Protein AF-A0A8J7T193-F1 (afdb_monomer_lite)

Structure (mmCIF, N/CA/C/O backbone):
data_AF-A0A8J7T193-F1
#
_entry.id   AF-A0A8J7T193-F1
#
loop_
_atom_site.group_PDB
_atom_site.id
_atom_site.type_symbol
_atom_site.label_atom_id
_atom_site.label_alt_id
_atom_site.label_comp_id
_atom_site.label_asym_id
_atom_site.label_entity_id
_atom_site.label_seq_id
_atom_site.pdbx_PDB_ins_code
_atom_site.Cartn_x
_atom_site.Cartn_y
_atom_site.Cartn_z
_atom_site.occupancy
_atom_site.B_iso_or_equiv
_atom_site.auth_seq_id
_atom_site.auth_comp_id
_atom_site.auth_asym_id
_atom_site.auth_atom_id
_atom_site.pdbx_PDB_model_num
ATOM 1 N N . MET A 1 1 ? 9.615 4.191 -10.741 1.00 49.38 1 MET A N 1
ATOM 2 C CA . MET A 1 1 ? 9.299 4.113 -12.181 1.00 49.38 1 MET A CA 1
ATOM 3 C C . MET A 1 1 ? 10.540 4.573 -12.931 1.00 49.38 1 MET A C 1
ATOM 5 O O . MET A 1 1 ? 10.843 5.760 -12.905 1.00 49.38 1 MET A O 1
ATOM 9 N N . ARG A 1 2 ? 11.355 3.643 -13.447 1.00 55.97 2 ARG A N 1
ATOM 10 C CA . ARG A 1 2 ? 12.516 4.002 -14.274 1.00 55.97 2 ARG A CA 1
ATOM 11 C C . ARG A 1 2 ? 11.979 4.309 -15.665 1.00 55.97 2 ARG A C 1
ATOM 13 O O . ARG A 1 2 ? 11.603 3.396 -16.384 1.00 55.97 2 ARG A O 1
ATOM 20 N N . ARG A 1 3 ? 11.864 5.594 -15.986 1.00 55.34 3 ARG A N 1
ATOM 21 C CA . ARG A 1 3 ? 11.418 6.052 -17.302 1.00 55.34 3 ARG A CA 1
ATOM 22 C C . ARG A 1 3 ? 12.463 5.643 -18.341 1.00 55.34 3 ARG A C 1
ATOM 24 O O . ARG A 1 3 ? 13.654 5.787 -18.070 1.00 55.34 3 ARG A O 1
ATOM 31 N N . LEU A 1 4 ? 12.032 5.178 -19.511 1.00 65.81 4 LEU A N 1
ATOM 32 C CA . LEU A 1 4 ? 12.920 5.033 -20.670 1.00 65.81 4 LEU A CA 1
ATOM 33 C C . LEU A 1 4 ? 13.574 6.395 -20.969 1.00 65.81 4 LEU A C 1
ATOM 35 O O . LEU A 1 4 ? 12.877 7.374 -21.250 1.00 65.81 4 LEU A O 1
ATOM 39 N N . ASP A 1 5 ? 14.900 6.471 -20.864 1.00 77.19 5 ASP A N 1
ATOM 40 C CA . ASP A 1 5 ? 15.654 7.687 -21.167 1.00 77.19 5 ASP A CA 1
ATOM 41 C C . ASP A 1 5 ? 15.919 7.830 -22.682 1.00 77.19 5 ASP A C 1
ATOM 43 O O . ASP A 1 5 ? 15.510 7.005 -23.507 1.00 77.19 5 ASP A O 1
ATOM 47 N N . LEU A 1 6 ? 16.581 8.921 -23.077 1.00 79.38 6 LEU A N 1
ATOM 48 C CA . LEU A 1 6 ? 16.914 9.195 -24.478 1.00 79.38 6 LEU A CA 1
ATOM 49 C C . LEU A 1 6 ? 17.781 8.085 -25.101 1.00 79.38 6 LEU A C 1
ATOM 51 O O . LEU A 1 6 ? 17.614 7.775 -26.282 1.00 79.38 6 LEU A O 1
ATOM 55 N N . ALA A 1 7 ? 18.660 7.464 -24.310 1.00 79.62 7 ALA A N 1
ATOM 56 C CA . ALA A 1 7 ? 19.506 6.368 -24.760 1.00 79.62 7 ALA A CA 1
ATOM 57 C C . ALA A 1 7 ? 18.659 5.132 -25.079 1.00 79.62 7 ALA A C 1
ATOM 59 O O . ALA A 1 7 ? 18.864 4.488 -26.107 1.00 79.62 7 ALA A O 1
ATOM 60 N N . ALA A 1 8 ? 17.633 4.859 -24.273 1.00 79.31 8 ALA A N 1
ATOM 61 C CA . ALA A 1 8 ? 16.718 3.759 -24.532 1.00 79.31 8 ALA A CA 1
ATOM 62 C C . ALA A 1 8 ? 15.856 3.975 -25.793 1.00 79.31 8 ALA A C 1
ATOM 64 O O . ALA A 1 8 ? 15.586 3.029 -26.536 1.00 79.31 8 ALA A O 1
ATOM 65 N N . ARG A 1 9 ? 15.470 5.227 -26.091 1.00 79.81 9 ARG A N 1
ATOM 66 C CA . ARG A 1 9 ? 14.755 5.577 -27.337 1.00 79.81 9 ARG A CA 1
ATOM 67 C C . ARG A 1 9 ? 15.628 5.373 -28.575 1.00 79.81 9 ARG A C 1
ATOM 69 O O . ARG A 1 9 ? 15.155 4.802 -29.555 1.00 79.81 9 ARG A O 1
ATOM 76 N N . LEU A 1 10 ? 16.889 5.806 -28.520 1.00 85.06 10 LEU A N 1
ATOM 77 C CA . LEU A 1 10 ? 17.858 5.592 -29.599 1.00 85.06 10 LEU A CA 1
ATOM 78 C C . LEU A 1 10 ? 18.164 4.102 -29.789 1.00 85.06 10 LEU A C 1
ATOM 80 O O . LEU A 1 10 ? 18.178 3.625 -30.919 1.00 85.06 10 LEU A O 1
ATOM 84 N N . GLY A 1 11 ? 18.311 3.350 -28.696 1.00 85.62 11 GLY A N 1
ATOM 85 C CA . GLY A 1 11 ? 18.467 1.897 -28.740 1.00 85.62 11 GLY A CA 1
ATOM 86 C C . GLY A 1 11 ? 17.304 1.209 -29.457 1.00 85.62 11 GLY A C 1
ATOM 87 O O . GLY A 1 11 ? 17.532 0.392 -30.344 1.00 85.62 11 GLY A O 1
ATOM 88 N N . ASN A 1 12 ? 16.055 1.576 -29.155 1.00 86.12 12 ASN A N 1
ATOM 89 C CA . ASN A 1 12 ? 14.888 1.021 -29.850 1.00 86.12 12 ASN A CA 1
ATOM 90 C C . ASN A 1 12 ? 14.822 1.391 -31.335 1.00 86.12 12 ASN A C 1
ATOM 92 O O . ASN A 1 12 ? 14.458 0.540 -32.144 1.00 86.12 12 ASN A O 1
ATOM 96 N N . ALA A 1 13 ? 15.218 2.611 -31.710 1.00 84.31 13 ALA A N 1
ATOM 97 C CA . ALA A 1 13 ? 15.315 3.010 -33.117 1.00 84.31 13 ALA A CA 1
ATOM 98 C C . ALA A 1 13 ? 16.365 2.188 -33.892 1.00 84.31 13 ALA A C 1
ATOM 100 O O . ALA A 1 13 ? 16.205 1.960 -35.087 1.00 84.31 13 ALA A O 1
ATOM 101 N N . LEU A 1 14 ? 17.402 1.704 -33.201 1.00 88.81 14 LEU A N 1
ATOM 102 C CA . LEU A 1 14 ? 18.443 0.822 -33.738 1.00 88.81 14 LEU A CA 1
ATOM 103 C C . LEU A 1 14 ? 18.130 -0.680 -33.562 1.00 88.81 14 LEU A C 1
ATOM 105 O O . LEU A 1 14 ? 18.979 -1.515 -33.860 1.00 88.81 14 LEU A O 1
ATOM 109 N N . GLY A 1 15 ? 16.931 -1.043 -33.090 1.00 83.25 15 GLY A N 1
ATOM 110 C CA . GLY A 1 15 ? 16.494 -2.440 -32.964 1.00 83.25 15 GLY A CA 1
ATOM 111 C C . GLY A 1 15 ? 16.864 -3.148 -31.654 1.00 83.25 15 GLY A C 1
ATOM 112 O O . GLY A 1 15 ? 16.706 -4.361 -31.565 1.00 83.25 15 GLY A O 1
ATOM 113 N N . ALA A 1 16 ? 17.310 -2.431 -30.616 1.00 84.25 16 ALA A N 1
ATOM 114 C CA . ALA A 1 16 ? 17.739 -3.020 -29.338 1.00 84.25 16 ALA A CA 1
ATOM 115 C C . ALA A 1 16 ? 16.607 -3.642 -28.489 1.00 84.25 16 ALA A C 1
ATOM 117 O O . ALA A 1 16 ? 16.892 -4.338 -27.518 1.00 84.25 16 ALA A O 1
ATOM 118 N N . GLY A 1 17 ? 15.331 -3.397 -28.816 1.00 80.75 17 GLY A N 1
ATOM 119 C CA . GLY A 1 17 ? 14.190 -4.058 -28.163 1.00 80.75 17 GLY A CA 1
ATOM 120 C C . GLY A 1 17 ? 14.033 -3.770 -26.662 1.00 80.75 17 GLY A C 1
ATOM 121 O O . GLY A 1 17 ? 13.479 -4.593 -25.933 1.00 80.75 17 GLY A O 1
ATOM 122 N N . LEU A 1 18 ? 14.507 -2.618 -26.190 1.00 78.12 18 LEU A N 1
ATOM 123 C CA . LEU A 1 18 ? 14.418 -2.178 -24.800 1.00 78.12 18 LEU A CA 1
ATOM 124 C C . LEU A 1 18 ? 12.952 -1.927 -24.420 1.00 78.12 18 LEU A C 1
ATOM 126 O O . LEU A 1 18 ? 12.295 -1.029 -24.952 1.00 78.12 18 LEU A O 1
ATOM 130 N N . ARG A 1 19 ? 12.432 -2.720 -23.482 1.00 71.50 19 ARG A N 1
ATOM 131 C CA . ARG A 1 19 ? 11.069 -2.579 -22.954 1.00 71.50 19 ARG A CA 1
ATOM 132 C C . ARG A 1 19 ? 11.100 -1.852 -21.618 1.00 71.50 19 ARG A C 1
ATOM 134 O O . ARG A 1 19 ? 12.009 -2.056 -20.820 1.00 71.50 19 ARG A O 1
ATOM 141 N N . GLU A 1 20 ? 10.100 -1.009 -21.381 1.00 72.25 20 GLU A N 1
ATOM 142 C CA . GLU A 1 20 ? 9.901 -0.417 -20.061 1.00 72.25 20 GLU A CA 1
ATOM 143 C C . GLU A 1 20 ? 9.498 -1.526 -19.085 1.00 72.25 20 GLU A C 1
ATOM 145 O O . GLU A 1 20 ? 8.547 -2.272 -19.333 1.00 72.25 20 GLU A O 1
ATOM 150 N N . GLU A 1 21 ? 10.239 -1.664 -17.990 1.00 72.44 21 GLU A N 1
ATOM 151 C CA . GLU A 1 21 ? 9.913 -2.640 -16.959 1.00 72.44 21 GLU A CA 1
ATOM 152 C C . GLU A 1 21 ? 8.789 -2.079 -16.080 1.00 72.44 21 GLU A C 1
ATOM 154 O O . GLU A 1 21 ? 8.983 -1.170 -15.265 1.00 72.44 21 GLU A O 1
ATOM 15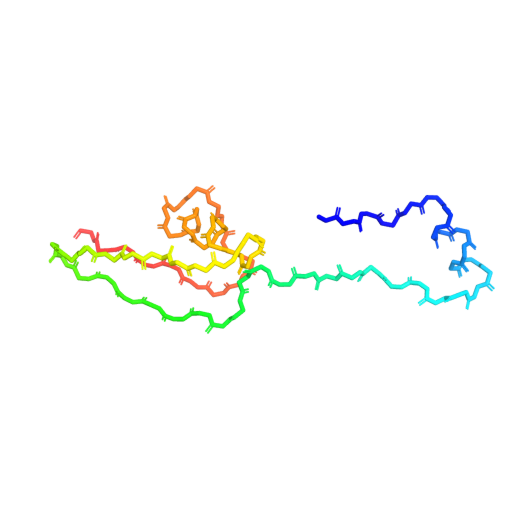9 N N . VAL A 1 22 ? 7.579 -2.601 -16.278 1.00 78.62 22 VAL A N 1
ATOM 160 C CA . VAL A 1 22 ? 6.417 -2.238 -15.466 1.00 78.62 22 VAL A CA 1
ATOM 161 C C . VAL A 1 22 ? 6.403 -3.111 -14.217 1.00 78.62 22 VAL A C 1
ATOM 163 O O . VAL A 1 22 ? 6.061 -4.290 -14.272 1.00 78.62 22 VAL A O 1
ATOM 166 N N . VAL A 1 23 ? 6.744 -2.519 -13.074 1.00 84.06 23 VAL A N 1
ATOM 167 C CA . VAL A 1 23 ? 6.647 -3.193 -11.774 1.00 84.06 23 VAL A CA 1
ATOM 168 C C . VAL A 1 23 ? 5.229 -3.062 -11.228 1.00 84.06 23 VAL A C 1
ATOM 170 O O . VAL A 1 23 ? 4.712 -1.953 -11.070 1.00 84.06 23 VAL A O 1
ATOM 173 N N . ARG A 1 24 ? 4.614 -4.194 -10.880 1.00 89.75 24 ARG A N 1
ATOM 174 C CA . ARG A 1 24 ? 3.344 -4.229 -10.147 1.00 89.75 24 ARG A CA 1
ATOM 175 C C . ARG A 1 24 ? 3.622 -4.091 -8.656 1.00 89.75 24 ARG A C 1
ATOM 177 O O . ARG A 1 24 ? 4.059 -5.035 -8.012 1.00 89.75 24 ARG A O 1
ATOM 184 N N . ALA A 1 25 ? 3.387 -2.900 -8.109 1.00 92.44 25 ALA A N 1
ATOM 185 C CA . ALA A 1 25 ? 3.582 -2.649 -6.678 1.00 92.44 25 ALA A CA 1
ATOM 186 C C . ALA A 1 25 ? 2.568 -3.397 -5.794 1.00 92.44 25 ALA A C 1
ATOM 188 O O . ALA A 1 25 ? 2.843 -3.651 -4.629 1.00 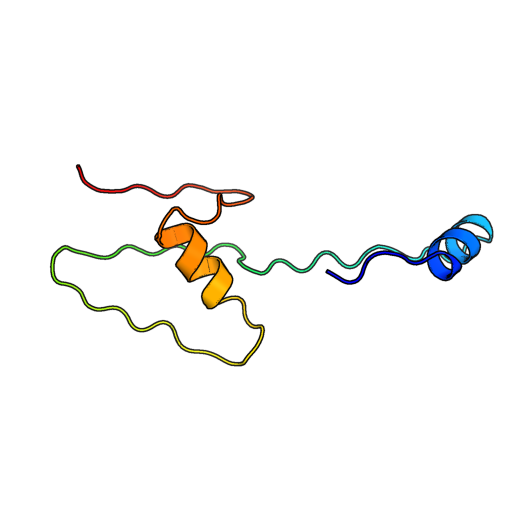92.44 25 ALA A O 1
ATOM 189 N N . VAL A 1 26 ? 1.395 -3.719 -6.340 1.00 94.12 26 VAL A N 1
ATOM 190 C CA . VAL A 1 26 ? 0.372 -4.559 -5.714 1.00 94.12 26 VAL A CA 1
ATOM 191 C C . VAL A 1 26 ? -0.124 -5.506 -6.800 1.00 94.12 26 VAL A C 1
ATOM 193 O O . VAL A 1 26 ? -0.459 -5.045 -7.891 1.00 94.12 26 VAL A O 1
ATOM 196 N N . ASP A 1 27 ? -0.150 -6.807 -6.521 1.00 94.38 27 ASP A N 1
ATOM 197 C CA . ASP A 1 27 ? -0.549 -7.830 -7.491 1.00 94.38 27 ASP A CA 1
ATOM 198 C C . ASP A 1 27 ? -1.484 -8.840 -6.820 1.00 94.38 27 ASP A C 1
ATOM 200 O O . ASP A 1 27 ? -1.072 -9.584 -5.934 1.00 94.38 27 ASP A O 1
ATOM 204 N N . GLY A 1 28 ? -2.767 -8.813 -7.190 1.00 93.50 28 GLY A N 1
ATOM 205 C CA . GLY A 1 28 ? -3.751 -9.809 -6.748 1.00 93.50 28 GLY A CA 1
ATOM 206 C C . GLY A 1 28 ? -4.028 -9.878 -5.238 1.00 93.50 28 GLY A C 1
ATOM 207 O O . GLY A 1 28 ? -4.388 -10.942 -4.743 1.00 93.50 28 GLY A O 1
ATOM 208 N N . VAL A 1 29 ? -3.871 -8.782 -4.490 1.00 95.62 29 VAL A N 1
ATOM 209 C CA . VAL A 1 29 ? -4.121 -8.776 -3.036 1.00 95.62 29 VAL A CA 1
ATOM 210 C C . VAL A 1 29 ? -5.621 -8.720 -2.736 1.00 95.62 29 VAL A C 1
ATOM 212 O O . VAL A 1 29 ? -6.322 -7.843 -3.234 1.00 95.62 29 VAL A O 1
ATOM 215 N N . SER A 1 30 ? -6.094 -9.618 -1.868 1.00 96.44 30 SER A N 1
ATOM 216 C CA . SER A 1 30 ? -7.439 -9.585 -1.277 1.00 96.44 30 SER A CA 1
ATOM 217 C C . SER A 1 30 ? -7.320 -9.489 0.239 1.00 96.44 30 SER A C 1
ATOM 219 O O . SER A 1 30 ? -6.595 -10.277 0.845 1.00 96.44 30 SER A O 1
ATOM 221 N N . LEU A 1 31 ? -8.005 -8.520 0.844 1.00 95.19 31 LEU A N 1
ATOM 222 C CA . LEU A 1 31 ? -8.009 -8.309 2.290 1.00 95.19 31 LEU A CA 1
ATOM 223 C C . LEU A 1 31 ? -9.371 -7.774 2.750 1.00 95.19 31 LEU A C 1
ATOM 225 O O . LEU A 1 31 ? -10.025 -7.035 2.015 1.00 95.19 31 LEU A O 1
ATOM 229 N N . ALA A 1 32 ? -9.769 -8.133 3.965 1.00 96.00 32 ALA A N 1
ATOM 230 C CA . ALA A 1 32 ? -10.908 -7.565 4.678 1.00 96.00 32 ALA A CA 1
ATOM 231 C C . ALA A 1 32 ? -10.421 -7.144 6.067 1.00 96.00 32 ALA A C 1
ATOM 233 O O . ALA A 1 32 ? -9.564 -7.821 6.631 1.00 96.00 32 ALA A O 1
ATOM 234 N N . VAL A 1 33 ? -10.921 -6.014 6.564 1.00 95.12 33 VAL A N 1
ATOM 235 C CA . VAL A 1 33 ? -10.635 -5.517 7.914 1.00 95.12 33 VAL A CA 1
ATOM 236 C C . VAL A 1 33 ? -11.971 -5.280 8.596 1.00 95.12 33 VAL A C 1
ATOM 238 O O . VAL A 1 33 ? -12.811 -4.542 8.070 1.00 95.12 33 VAL A O 1
ATOM 241 N N . GLU A 1 34 ? -12.183 -5.941 9.726 1.00 95.88 34 GLU A N 1
ATOM 242 C CA . GLU A 1 34 ? -13.417 -5.827 10.500 1.00 95.88 34 GLU A CA 1
ATOM 243 C C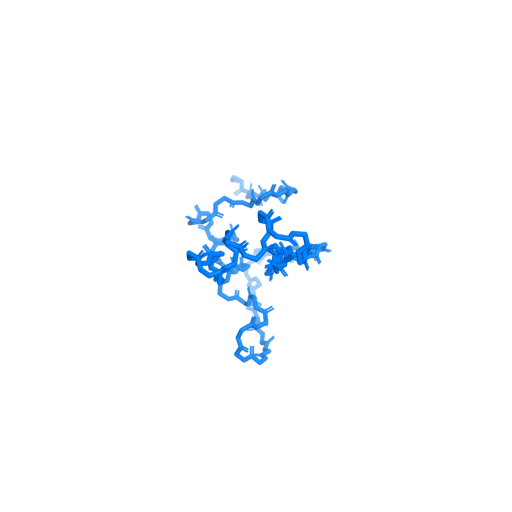 . GLU A 1 34 ? -13.398 -4.608 11.435 1.00 95.88 34 GLU A C 1
ATOM 245 O O . GLU A 1 34 ? -12.361 -3.999 11.710 1.00 95.88 34 GLU A O 1
ATOM 250 N N . GLU A 1 35 ? -14.574 -4.223 11.933 1.00 95.00 35 GLU A N 1
ATOM 251 C CA . GLU A 1 35 ? -14.687 -3.118 12.885 1.00 95.00 35 GLU A CA 1
ATOM 252 C C . GLU A 1 35 ? -13.920 -3.434 14.180 1.00 95.00 35 GLU A C 1
ATOM 254 O O . GLU A 1 35 ? -14.088 -4.493 14.784 1.00 95.00 35 GLU A O 1
ATOM 259 N N . GLY A 1 36 ? -13.055 -2.506 14.600 1.00 96.25 36 GLY A N 1
ATOM 260 C CA . GLY A 1 36 ? -12.192 -2.675 15.773 1.00 96.25 36 GLY A CA 1
ATOM 261 C C . GLY A 1 36 ? -10.948 -3.542 15.542 1.00 96.25 36 GLY A C 1
ATOM 262 O O . GLY A 1 36 ? -10.133 -3.671 16.457 1.00 96.25 36 GLY A O 1
ATOM 263 N N . GLU A 1 37 ? -10.757 -4.106 14.346 1.00 97.31 37 GLU A N 1
ATOM 264 C CA . GLU A 1 37 ? -9.561 -4.876 14.011 1.00 97.31 37 GLU A CA 1
ATOM 265 C C . GLU A 1 37 ? -8.350 -3.962 13.771 1.00 97.31 37 GLU A C 1
ATOM 267 O O . GLU A 1 37 ? -8.432 -2.924 13.110 1.00 97.31 37 GLU A O 1
ATOM 272 N N . VAL A 1 38 ? -7.186 -4.374 14.282 1.00 95.75 38 VAL A N 1
ATOM 273 C CA . VAL A 1 38 ? -5.907 -3.705 14.023 1.00 95.75 38 VAL A CA 1
ATOM 274 C C . VAL A 1 38 ? -5.024 -4.622 13.187 1.00 95.75 38 VAL A C 1
ATOM 276 O O . VAL A 1 38 ? -4.573 -5.663 13.659 1.00 95.75 38 VAL A O 1
ATOM 279 N N . VAL A 1 39 ? -4.727 -4.200 11.956 1.00 95.69 39 VAL A N 1
ATOM 280 C CA . VAL A 1 39 ? -3.893 -4.954 11.011 1.00 95.69 39 VAL A CA 1
ATOM 281 C C . VAL A 1 39 ? -2.539 -4.272 10.819 1.00 95.69 39 VAL A C 1
ATOM 283 O O . VAL A 1 39 ? -2.458 -3.091 10.480 1.00 95.69 39 VAL A O 1
ATOM 286 N N . GLY A 1 40 ? -1.457 -5.033 10.996 1.00 96.19 40 GLY A N 1
ATOM 287 C CA . GLY A 1 40 ? -0.092 -4.594 10.709 1.00 96.19 40 GLY A CA 1
ATOM 288 C C . GLY A 1 40 ? 0.401 -5.101 9.353 1.00 96.19 40 GLY A C 1
ATOM 289 O O . GLY A 1 40 ? 0.510 -6.307 9.147 1.00 96.19 40 GLY A O 1
ATOM 290 N N . LEU A 1 41 ? 0.758 -4.193 8.440 1.00 96.25 41 LEU A N 1
ATOM 291 C CA . LEU A 1 41 ? 1.336 -4.543 7.138 1.00 96.25 41 LEU A CA 1
ATOM 292 C C . LEU A 1 41 ? 2.870 -4.440 7.169 1.00 96.25 41 LEU A C 1
ATOM 294 O O . LEU A 1 41 ? 3.426 -3.341 7.199 1.00 96.25 41 LEU A O 1
ATOM 298 N N . VAL A 1 42 ? 3.557 -5.582 7.122 1.00 96.62 42 VAL A N 1
ATOM 299 C CA . VAL A 1 42 ? 5.025 -5.685 7.234 1.00 96.62 42 VAL A CA 1
ATOM 300 C C . VAL A 1 42 ? 5.674 -6.256 5.970 1.00 96.62 42 VAL A C 1
ATOM 302 O O . VAL A 1 42 ? 5.007 -6.837 5.120 1.00 96.62 42 VAL A O 1
ATOM 305 N N . GLY A 1 43 ? 6.985 -6.045 5.816 1.00 95.62 43 GLY A N 1
ATOM 306 C CA . GLY A 1 43 ? 7.765 -6.498 4.656 1.00 95.62 43 GLY A CA 1
ATOM 307 C C . GLY A 1 43 ? 8.918 -5.556 4.298 1.00 95.62 43 GLY A C 1
ATOM 308 O O . GLY A 1 43 ? 8.970 -4.414 4.762 1.00 95.62 43 GLY A O 1
ATOM 309 N N . GLU A 1 44 ? 9.828 -6.010 3.439 1.00 97.62 44 GLU A N 1
ATOM 310 C CA . GLU A 1 44 ? 11.042 -5.283 3.034 1.00 97.62 44 GLU A CA 1
ATOM 311 C C . GLU A 1 44 ? 10.767 -3.942 2.336 1.00 97.62 44 GLU A C 1
ATOM 313 O O . GLU A 1 44 ? 9.682 -3.689 1.805 1.00 97.62 44 GLU A O 1
ATOM 318 N N . SER A 1 45 ? 11.748 -3.038 2.334 1.00 95.75 45 SER A N 1
ATOM 319 C CA . SER A 1 45 ? 11.623 -1.768 1.609 1.00 95.75 45 SER A CA 1
ATOM 320 C C . SER A 1 45 ? 11.345 -2.016 0.120 1.00 95.75 45 SER A C 1
ATOM 322 O O . SER A 1 45 ? 11.971 -2.865 -0.502 1.00 95.75 45 SER A O 1
ATOM 324 N N . GLY A 1 46 ? 10.385 -1.287 -0.456 1.00 93.19 46 GLY A N 1
ATOM 325 C CA . GLY A 1 46 ? 10.032 -1.414 -1.876 1.00 93.19 46 GLY A CA 1
ATOM 326 C C . GLY A 1 46 ? 9.020 -2.510 -2.234 1.00 93.19 46 GLY A C 1
ATOM 327 O O . GLY A 1 46 ? 8.522 -2.487 -3.353 1.00 93.19 46 GLY A O 1
ATOM 328 N N . CYS A 1 47 ? 8.610 -3.389 -1.310 1.00 93.94 47 CYS A N 1
ATOM 329 C CA . CYS A 1 47 ? 7.664 -4.475 -1.627 1.00 93.94 47 CYS A CA 1
ATOM 330 C C . CYS A 1 47 ? 6.193 -4.047 -1.836 1.00 93.94 47 CYS A C 1
ATOM 332 O O . CYS A 1 47 ? 5.331 -4.899 -2.008 1.00 93.94 47 CYS A O 1
ATOM 334 N N . GLY A 1 48 ? 5.880 -2.744 -1.789 1.00 95.81 48 GLY A N 1
ATOM 335 C CA . GLY A 1 48 ? 4.535 -2.233 -2.099 1.00 95.81 48 GLY A CA 1
ATOM 336 C C . GLY A 1 48 ? 3.645 -1.847 -0.912 1.00 95.81 48 GLY A C 1
ATOM 337 O O . GLY A 1 48 ? 2.560 -1.313 -1.132 1.00 95.81 48 GLY A O 1
ATOM 338 N N . LYS A 1 49 ? 4.100 -2.005 0.341 1.00 97.69 49 LYS A N 1
ATOM 339 C CA . LYS A 1 49 ? 3.301 -1.714 1.558 1.00 97.69 49 LYS A CA 1
ATOM 340 C C . LYS A 1 49 ? 2.639 -0.337 1.564 1.00 97.69 49 LYS A C 1
ATOM 342 O O . LYS A 1 49 ? 1.431 -0.230 1.729 1.00 97.69 49 LYS A O 1
ATOM 347 N N . SER A 1 50 ? 3.419 0.728 1.371 1.00 97.25 50 SER A N 1
ATOM 348 C CA . SER A 1 50 ? 2.887 2.098 1.382 1.00 97.25 50 SER A CA 1
ATOM 349 C C . SER A 1 50 ? 1.972 2.373 0.189 1.00 97.25 50 SER A C 1
ATOM 351 O O . SER A 1 50 ? 1.099 3.228 0.286 1.00 97.25 50 SER A O 1
ATOM 353 N N . THR A 1 51 ? 2.153 1.661 -0.926 1.00 97.25 51 THR A N 1
ATOM 354 C CA . THR A 1 51 ? 1.245 1.740 -2.076 1.00 97.25 51 THR A CA 1
ATOM 355 C C . THR A 1 51 ? -0.097 1.111 -1.723 1.00 97.25 51 THR A C 1
ATOM 357 O O . THR A 1 51 ? -1.117 1.781 -1.856 1.00 97.25 51 THR A O 1
ATOM 360 N N . LEU A 1 52 ? -0.098 -0.115 -1.187 1.00 97.44 52 LEU A N 1
ATOM 361 C CA . LEU A 1 52 ? -1.314 -0.783 -0.719 1.00 97.44 52 LEU A CA 1
ATOM 362 C C . LEU A 1 52 ? -2.020 0.032 0.373 1.00 97.44 52 LEU A C 1
ATOM 364 O O . LEU A 1 52 ? -3.215 0.275 0.271 1.00 97.44 52 LEU A O 1
ATOM 368 N N . GLY A 1 53 ? -1.283 0.534 1.368 1.00 97.12 53 GLY A N 1
ATO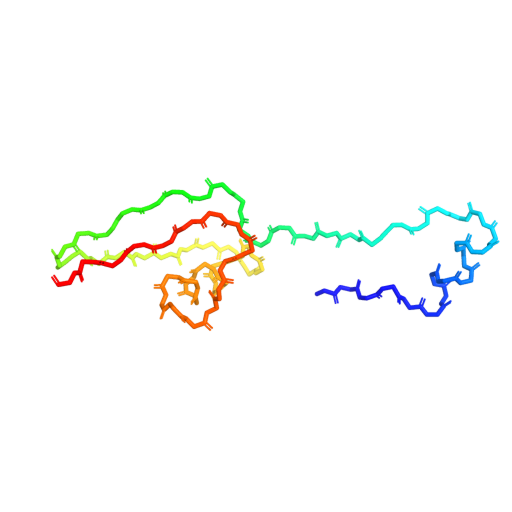M 369 C CA . GLY A 1 53 ? -1.845 1.354 2.444 1.00 97.12 53 GLY A CA 1
ATOM 370 C C . GLY A 1 53 ? -2.507 2.643 1.943 1.00 97.12 53 GLY A C 1
ATOM 371 O O . GLY A 1 53 ? -3.587 2.994 2.405 1.00 97.12 53 GLY A O 1
ATOM 372 N N . ARG A 1 54 ? -1.919 3.326 0.950 1.00 97.69 54 ARG A N 1
ATOM 373 C CA . ARG A 1 54 ? -2.542 4.507 0.321 1.00 97.69 54 ARG A CA 1
ATOM 374 C C . ARG A 1 54 ? -3.789 4.157 -0.488 1.00 97.69 54 ARG A C 1
ATOM 376 O O . ARG A 1 54 ? -4.702 4.975 -0.528 1.00 97.69 54 ARG A O 1
ATOM 383 N N . ILE A 1 55 ? -3.827 2.978 -1.115 1.00 97.69 55 ILE A N 1
ATOM 384 C CA . ILE A 1 55 ? -5.020 2.475 -1.811 1.00 97.69 55 ILE A CA 1
ATOM 385 C C . ILE A 1 55 ? -6.141 2.211 -0.807 1.00 97.69 55 ILE A C 1
ATOM 387 O O . ILE A 1 55 ? -7.241 2.726 -0.973 1.00 97.69 55 ILE A O 1
ATOM 391 N N . VAL A 1 56 ? -5.844 1.488 0.277 1.00 96.19 56 VAL A N 1
ATOM 392 C CA . VAL A 1 56 ? -6.812 1.201 1.347 1.00 96.19 56 VAL A CA 1
ATOM 393 C C . VAL A 1 56 ? -7.308 2.487 2.013 1.00 96.19 56 VAL A C 1
ATOM 395 O O . VAL A 1 56 ? -8.490 2.599 2.305 1.00 96.19 56 VAL A O 1
ATOM 398 N N . ALA A 1 57 ? -6.451 3.493 2.193 1.00 95.56 57 ALA A N 1
ATOM 399 C CA . ALA A 1 57 ? -6.837 4.791 2.753 1.00 95.56 57 ALA A CA 1
ATOM 400 C C . ALA A 1 57 ? -7.599 5.712 1.774 1.00 95.56 57 ALA A C 1
ATOM 402 O O . ALA A 1 57 ? -7.929 6.836 2.143 1.00 95.56 57 ALA A O 1
ATOM 403 N N . GLY A 1 58 ? -7.826 5.297 0.522 1.00 96.00 58 GLY A N 1
ATOM 404 C CA . GLY A 1 58 ? -8.511 6.111 -0.491 1.00 96.00 58 GLY A CA 1
ATOM 405 C C . GLY A 1 58 ? -7.679 7.276 -1.047 1.00 96.00 58 GLY A C 1
ATOM 406 O O . GLY A 1 58 ? -8.197 8.122 -1.768 1.00 96.00 58 GLY A O 1
ATOM 407 N N . ILE A 1 59 ? -6.380 7.328 -0.736 1.00 98.06 59 ILE A N 1
ATOM 408 C CA . ILE A 1 59 ? -5.453 8.385 -1.179 1.00 98.06 59 ILE A CA 1
ATOM 409 C C . ILE A 1 59 ? -4.978 8.131 -2.614 1.00 98.06 59 ILE A C 1
ATOM 411 O O . ILE A 1 59 ? -4.731 9.069 -3.370 1.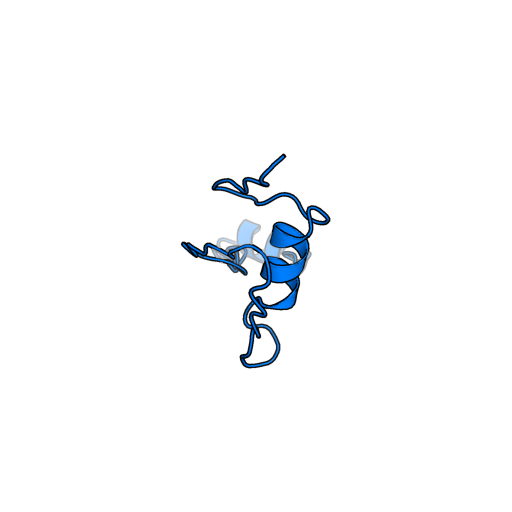00 98.06 59 ILE A O 1
ATOM 415 N N . LEU A 1 60 ? -4.801 6.860 -2.980 1.00 97.25 60 LEU A N 1
ATOM 416 C CA . LEU A 1 60 ? -4.326 6.444 -4.296 1.00 97.25 60 LEU A CA 1
ATOM 417 C C . LEU A 1 60 ? -5.365 5.516 -4.942 1.00 97.25 60 LEU A C 1
ATOM 419 O O . LEU A 1 60 ? -5.620 4.451 -4.387 1.00 97.25 60 LEU A O 1
ATOM 423 N N . PRO A 1 61 ? -5.943 5.847 -6.109 1.00 96.50 61 PRO A N 1
ATOM 424 C CA . PRO A 1 61 ? -6.831 4.916 -6.795 1.00 96.50 61 PRO A CA 1
ATOM 425 C C . PRO A 1 61 ? -6.058 3.672 -7.272 1.00 96.50 61 PRO A C 1
ATOM 427 O O . PRO A 1 61 ? -4.932 3.805 -7.769 1.00 96.50 61 PRO A O 1
ATOM 430 N N . PRO A 1 62 ? -6.631 2.460 -7.155 1.00 96.62 62 PRO A N 1
ATOM 431 C CA . PRO A 1 62 ? -6.004 1.258 -7.686 1.00 96.62 62 PRO A CA 1
ATOM 432 C C . PRO A 1 62 ? -6.011 1.272 -9.221 1.00 96.62 62 PRO A C 1
ATOM 434 O O . PRO A 1 62 ? -6.958 1.736 -9.852 1.00 96.62 62 PRO A O 1
ATOM 437 N N . THR A 1 63 ? -4.965 0.719 -9.843 1.00 95.75 63 THR A N 1
ATOM 438 C CA . THR A 1 63 ? -4.913 0.538 -11.310 1.00 95.75 63 THR A CA 1
ATOM 439 C C . THR A 1 63 ? -5.850 -0.579 -11.793 1.00 95.75 63 THR A C 1
ATOM 441 O O . THR A 1 63 ? -6.201 -0.624 -12.967 1.00 95.75 63 THR A O 1
ATOM 444 N N . GLY A 1 64 ? -6.274 -1.473 -10.895 1.00 95.38 64 GLY A N 1
ATOM 445 C CA . GLY A 1 64 ? -7.264 -2.518 -11.146 1.00 95.38 64 GLY A CA 1
ATOM 446 C C . GLY A 1 64 ? -7.791 -3.112 -9.838 1.00 95.38 64 GLY A C 1
ATOM 447 O O . GLY A 1 64 ? -7.154 -2.974 -8.794 1.00 95.38 64 GLY A O 1
ATO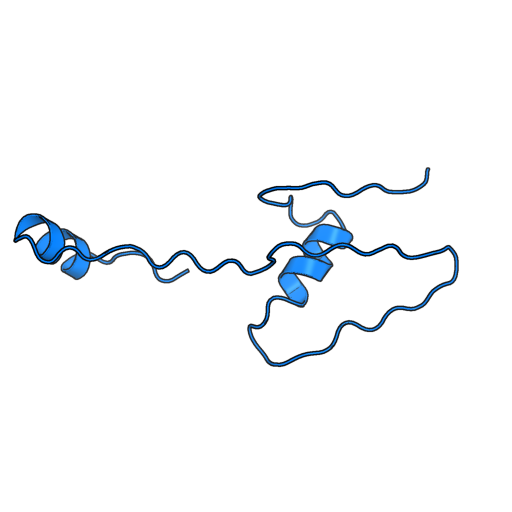M 448 N N . GLY A 1 65 ? -8.950 -3.771 -9.897 1.00 96.06 65 GLY A N 1
ATOM 449 C CA . GLY A 1 65 ? -9.667 -4.253 -8.712 1.00 96.06 65 GLY A CA 1
ATOM 450 C C . GLY A 1 65 ? -10.560 -3.180 -8.081 1.00 96.06 65 GLY A C 1
ATOM 451 O O . GLY A 1 65 ? -10.898 -2.185 -8.721 1.00 96.06 65 GLY A O 1
ATOM 452 N N . SER A 1 66 ? -10.966 -3.399 -6.831 1.00 96.25 66 SER A N 1
ATOM 453 C CA . SER A 1 66 ? -11.941 -2.560 -6.125 1.00 96.25 66 SER A CA 1
ATOM 454 C C . SER A 1 66 ? -11.650 -2.495 -4.628 1.00 96.25 66 SER A C 1
ATOM 456 O O . SER A 1 66 ? -11.188 -3.472 -4.043 1.00 96.25 66 SER A O 1
ATOM 458 N N . VAL A 1 67 ? -11.974 -1.357 -4.012 1.00 97.00 67 VAL A N 1
ATOM 459 C CA . VAL A 1 67 ? -11.944 -1.151 -2.558 1.00 97.00 67 VAL A CA 1
ATOM 460 C C . VAL A 1 67 ? -13.342 -0.731 -2.123 1.00 97.00 67 VAL A C 1
ATOM 462 O O . VAL A 1 67 ? -13.943 0.139 -2.752 1.00 97.00 67 VAL A O 1
ATOM 465 N N . PHE A 1 68 ? -13.856 -1.357 -1.068 1.00 96.50 68 PHE A N 1
ATOM 466 C CA . PHE A 1 68 ? -15.175 -1.070 -0.514 1.00 96.50 68 PHE A CA 1
ATOM 467 C C . PHE A 1 68 ? -15.031 -0.645 0.944 1.00 96.50 68 PHE A C 1
ATOM 469 O O . PHE A 1 68 ? -14.270 -1.255 1.693 1.00 96.50 68 PHE A O 1
ATOM 476 N N . TYR A 1 69 ? -15.784 0.375 1.342 1.00 94.81 69 TYR A N 1
ATOM 477 C CA . TYR A 1 69 ? -15.883 0.832 2.724 1.00 94.81 69 TYR A CA 1
ATOM 478 C C . TYR A 1 69 ? -17.296 0.542 3.224 1.00 94.81 69 TYR A C 1
ATOM 480 O O . TYR A 1 69 ? -18.257 0.675 2.460 1.00 94.81 69 TYR A O 1
ATOM 488 N N . ARG A 1 70 ? -17.433 0.131 4.488 1.00 88.38 70 ARG A N 1
ATOM 489 C CA . ARG A 1 70 ? -18.750 0.126 5.134 1.00 88.38 70 ARG A CA 1
ATOM 490 C C . ARG A 1 70 ? -19.175 1.575 5.377 1.00 88.38 70 ARG A C 1
ATOM 492 O O . ARG A 1 70 ? -18.348 2.388 5.784 1.00 88.38 70 ARG A O 1
ATOM 499 N N . ASN A 1 71 ? -20.436 1.863 5.059 1.00 68.00 71 ASN A N 1
ATOM 500 C CA . ASN A 1 71 ? -21.095 3.130 5.377 1.00 68.00 71 ASN A CA 1
ATOM 501 C C . ASN A 1 71 ? -21.598 3.120 6.817 1.00 68.00 71 ASN A C 1
ATOM 503 O O . ASN A 1 71 ? -22.024 2.026 7.257 1.00 68.00 71 ASN A O 1
#

pLDDT: mean 89.05, std 11.16, range [49.38, 98.06]

Secondary structure (DSSP, 8-state):
-----HHHHHHHHTT---------SS-S------TT--------TTSSHHHHHHHHTTSS--SSS------

Radius of gyration: 17.74 Å; chains: 1; bounding box: 41×19×50 Å

Sequence (71 aa):
MRRLDLAARLGNALGAGLREEVVRAVDGVSLAVEEGEVVGLVGESGCGKSTLGRIVAGILPPTGGSVFYRN

Foldseek 3Di:
DPDQDPVNVVCVVVPVPDDDDDDDLDDPDDDDADVPGDDDDDDDPSSNRVVVVCCQVVNDPDPDDDHDDDD